Protein AF-A0A928ZCS6-F1 (afdb_monomer)

pLDDT: mean 83.84, std 13.28, range [51.97, 97.94]

Foldseek 3Di:
DVVVVVVVVVVVVVVVVVVVVVVVVVVVVVLVPLPQPPLVVDPQDPDQVSNFVSLFVVFPVVDDFFAAQVVVQVVCVSNVWAWDDDDPQKTKTWDWDDDPFKIKIKMWIFHADPVRTTHDIGIGIDMDGD

Secondary structure (DSSP, 8-state):
-HHHHHHHHHHHHHHHHHHHHHHHHHHHHHHHS----HHHHS---SSHHHHHHHHHHHHHHHS-TTSBHHHHHHHHHHTT-EE---BTTBEEEEEEEE-SSEEEEEEEEEEE-TTSBEEEEEEEEEEEE-

Radius of gyration: 22.87 Å; Cα contacts (8 Å, |Δi|>4): 164; chains: 1; bounding box: 79×23×41 Å

Solvent-accessible surface area (backbone atoms only — not comparable to full-atom values): 7227 Å² total; per-residue (Å²): 123,69,68,62,56,56,54,55,54,50,56,52,52,54,53,52,52,54,50,53,53,51,52,51,50,51,55,54,52,53,61,70,57,53,61,66,40,71,76,78,69,49,87,59,57,96,43,69,72,54,32,28,52,53,46,25,51,50,44,54,71,74,49,70,74,65,43,46,46,70,57,52,53,50,57,39,43,62,47,61,30,40,82,51,69,70,55,94,77,30,40,33,28,38,35,76,50,75,60,100,57,37,38,35,40,42,32,46,35,33,29,60,48,99,86,40,26,26,74,43,72,45,33,45,59,50,74,52,64,120

Structure (mmCIF, N/CA/C/O backbone):
data_AF-A0A928ZCS6-F1
#
_entry.id   AF-A0A928ZCS6-F1
#
loop_
_atom_site.group_PDB
_atom_site.id
_atom_site.type_symbol
_atom_site.label_atom_id
_atom_site.label_alt_id
_atom_site.label_comp_id
_atom_site.label_asym_id
_atom_site.label_entity_id
_atom_site.label_seq_id
_atom_site.pdbx_PDB_ins_code
_atom_site.Cartn_x
_atom_site.Cartn_y
_atom_site.Cartn_z
_atom_site.occupancy
_atom_site.B_iso_or_equiv
_atom_site.auth_seq_id
_atom_site.auth_comp_id
_atom_site.auth_asym_id
_atom_site.auth_atom_id
_atom_site.pdbx_PDB_model_num
ATOM 1 N N . MET A 1 1 ? -63.279 6.298 -17.915 1.00 61.19 1 MET A N 1
ATOM 2 C CA . MET A 1 1 ? -62.024 7.023 -17.574 1.00 61.19 1 MET A CA 1
ATOM 3 C C . MET A 1 1 ? -60.981 6.164 -16.844 1.00 61.19 1 MET A C 1
ATOM 5 O O . MET A 1 1 ? -59.837 6.588 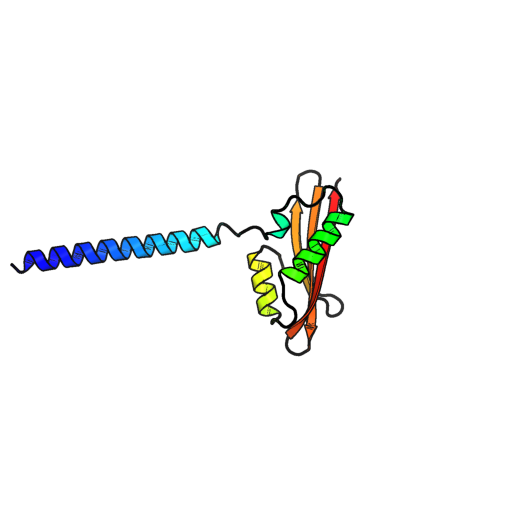-16.738 1.00 61.19 1 MET A O 1
ATOM 9 N N . GLU A 1 2 ? -61.317 4.951 -16.398 1.00 66.25 2 GLU A N 1
ATOM 10 C CA . GLU A 1 2 ? -60.446 4.098 -15.569 1.00 66.25 2 GLU A CA 1
ATOM 11 C C . GLU A 1 2 ? -59.255 3.468 -16.320 1.00 66.25 2 GLU A C 1
ATOM 13 O O . GLU A 1 2 ? -58.150 3.387 -15.786 1.00 66.25 2 GLU A O 1
ATOM 18 N N . ASN A 1 3 ? -59.426 3.132 -17.605 1.00 65.56 3 ASN A N 1
ATOM 19 C CA . ASN A 1 3 ? -58.367 2.515 -18.416 1.00 65.56 3 ASN A CA 1
ATOM 20 C C . ASN A 1 3 ? -57.163 3.435 -18.688 1.00 65.56 3 ASN A C 1
ATOM 22 O O . ASN A 1 3 ? -56.043 2.947 -18.807 1.00 65.56 3 ASN A O 1
ATOM 26 N N . LYS A 1 4 ? -57.348 4.764 -18.715 1.00 67.50 4 LYS A N 1
ATOM 27 C CA . LYS A 1 4 ? -56.229 5.704 -18.920 1.00 67.50 4 LYS A CA 1
ATOM 28 C C . LYS A 1 4 ? -55.288 5.769 -17.708 1.00 67.50 4 LYS A C 1
ATOM 30 O O . LYS A 1 4 ? -54.086 5.929 -17.893 1.00 67.50 4 LYS A O 1
ATOM 35 N N . LYS A 1 5 ? -55.802 5.585 -16.482 1.00 67.12 5 LYS A N 1
ATOM 36 C CA . LYS A 1 5 ? -54.977 5.577 -15.256 1.00 67.12 5 LYS A CA 1
ATOM 37 C C . LYS A 1 5 ? -54.085 4.333 -15.161 1.00 67.12 5 LYS A C 1
ATOM 39 O O . LYS A 1 5 ? -52.930 4.456 -14.765 1.00 67.12 5 LYS A O 1
ATOM 44 N N . LYS A 1 6 ? -54.585 3.160 -15.574 1.00 67.50 6 LYS A N 1
ATOM 45 C CA . LYS A 1 6 ? -53.802 1.909 -15.576 1.00 67.50 6 LYS A CA 1
ATOM 46 C C . LYS A 1 6 ? -52.622 1.960 -16.550 1.00 67.50 6 LYS A C 1
ATOM 48 O O . LYS A 1 6 ? -51.526 1.552 -16.189 1.00 67.50 6 LYS A O 1
ATOM 53 N N . ILE A 1 7 ? -52.827 2.522 -17.742 1.00 68.94 7 ILE A N 1
ATOM 54 C CA . ILE A 1 7 ? -51.769 2.644 -18.757 1.00 68.94 7 ILE A CA 1
ATOM 55 C C . ILE A 1 7 ? -50.660 3.596 -18.281 1.00 68.94 7 ILE A C 1
ATOM 57 O O . ILE A 1 7 ? -49.483 3.263 -18.386 1.00 68.94 7 ILE A O 1
ATOM 61 N N . LEU A 1 8 ? -51.023 4.737 -17.680 1.00 69.50 8 LEU A N 1
ATOM 62 C CA . LEU A 1 8 ? -50.041 5.694 -17.158 1.00 69.50 8 LEU A CA 1
ATOM 63 C C . LEU A 1 8 ? -49.196 5.094 -16.021 1.00 69.50 8 LEU A C 1
ATOM 65 O O . LEU A 1 8 ? -47.979 5.260 -15.989 1.00 69.50 8 LEU A O 1
ATOM 69 N N . SER A 1 9 ? -49.840 4.363 -15.106 1.00 74.44 9 SER A N 1
ATOM 70 C CA . SER A 1 9 ? -49.169 3.702 -13.981 1.00 74.44 9 SER A CA 1
ATOM 71 C C . SER A 1 9 ? -48.180 2.625 -14.441 1.00 74.44 9 SER A C 1
ATOM 73 O O . SER A 1 9 ? -47.095 2.519 -13.864 1.00 74.44 9 SER A O 1
ATOM 75 N N . LEU A 1 10 ? -48.517 1.881 -15.501 1.00 75.25 10 LEU A N 1
ATOM 76 C CA . LEU A 1 10 ? -47.673 0.825 -16.060 1.00 75.25 10 LEU A CA 1
ATOM 77 C C . LEU A 1 10 ? -46.432 1.389 -16.773 1.00 75.25 10 LEU A C 1
ATOM 79 O O . LEU A 1 10 ? -45.323 0.896 -16.577 1.00 75.25 10 LEU A O 1
ATOM 83 N N . SER A 1 11 ? -46.580 2.465 -17.553 1.00 68.62 11 SER A N 1
ATOM 84 C CA . SER A 1 11 ? -45.433 3.106 -18.217 1.00 68.62 11 SER A CA 1
ATOM 85 C C . SER A 1 11 ? -44.428 3.698 -17.225 1.00 68.62 11 SER A C 1
ATOM 87 O O . SER A 1 11 ? -43.222 3.619 -17.455 1.00 68.62 11 SER A O 1
ATOM 89 N N . ILE A 1 12 ? -44.893 4.255 -16.102 1.00 76.31 12 ILE A N 1
ATOM 90 C CA . ILE A 1 12 ? -44.008 4.805 -15.061 1.00 76.31 12 ILE A CA 1
ATOM 91 C C . ILE A 1 12 ? -43.197 3.692 -14.386 1.00 76.31 12 ILE A C 1
ATOM 93 O O . ILE A 1 12 ? -41.996 3.851 -14.171 1.00 76.31 12 ILE A O 1
ATOM 97 N N . THR A 1 13 ? -43.825 2.550 -14.089 1.00 81.38 13 THR A N 1
ATOM 98 C CA . THR A 1 13 ? -43.135 1.420 -13.446 1.00 81.38 13 THR A CA 1
ATOM 99 C C . THR A 1 13 ? -42.071 0.812 -14.355 1.00 81.38 13 THR A C 1
ATOM 101 O O . THR A 1 13 ? -40.966 0.545 -13.891 1.00 81.38 13 THR A O 1
ATOM 104 N N . ILE A 1 14 ? -42.353 0.664 -15.652 1.00 81.25 14 ILE A N 1
ATOM 105 C CA . ILE A 1 14 ? -41.384 0.134 -16.624 1.00 81.25 14 ILE A CA 1
ATOM 106 C C . ILE A 1 14 ? -40.154 1.046 -16.730 1.00 81.25 14 ILE A C 1
ATOM 108 O O . ILE A 1 14 ? -39.025 0.565 -16.633 1.00 81.25 14 ILE A O 1
ATOM 112 N N . ASN A 1 15 ? -40.358 2.361 -16.858 1.00 80.81 15 ASN A N 1
ATOM 113 C CA . ASN A 1 15 ? -39.254 3.321 -16.950 1.00 80.81 15 ASN A CA 1
ATOM 114 C C . ASN A 1 15 ? -38.385 3.335 -15.684 1.00 80.81 15 ASN A C 1
ATOM 116 O O . ASN A 1 15 ? -37.161 3.405 -15.781 1.00 80.81 15 ASN A O 1
ATOM 120 N N . LEU A 1 16 ? -38.997 3.224 -14.500 1.00 85.06 16 LEU A N 1
ATOM 121 C CA . LEU A 1 16 ? -38.260 3.192 -13.238 1.00 85.06 16 LEU A CA 1
ATOM 122 C C . LEU A 1 16 ? -37.401 1.925 -13.108 1.00 85.06 16 LEU A C 1
ATOM 124 O O . LEU A 1 16 ? -36.247 2.007 -12.691 1.00 85.06 16 LEU A O 1
ATOM 128 N N . VAL A 1 17 ? -37.931 0.763 -13.503 1.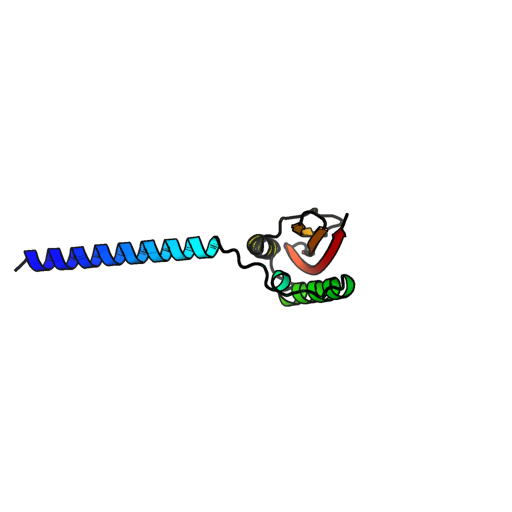00 85.00 17 VAL A N 1
ATOM 129 C CA . VAL A 1 17 ? -37.183 -0.506 -13.486 1.00 85.00 17 VAL A CA 1
ATOM 130 C C . VAL A 1 17 ? -35.993 -0.450 -14.446 1.00 85.00 17 VAL A C 1
ATOM 132 O O . VAL A 1 17 ? -34.885 -0.793 -14.040 1.00 85.00 17 VAL A O 1
ATOM 135 N N . LEU A 1 18 ? -36.188 0.051 -15.671 1.00 81.19 18 LEU A N 1
ATOM 136 C CA . LEU A 1 18 ? -35.116 0.237 -16.662 1.00 81.19 18 LEU A CA 1
ATOM 137 C C . LEU A 1 18 ? -34.011 1.188 -16.173 1.00 81.19 18 LEU A C 1
ATOM 139 O O . LEU A 1 18 ? -32.821 0.928 -16.390 1.00 81.19 18 LEU A O 1
ATOM 143 N N . LEU A 1 19 ? -34.385 2.270 -15.484 1.00 86.69 19 LEU A N 1
ATOM 144 C CA . LEU A 1 19 ? -33.432 3.213 -14.898 1.00 86.69 19 LEU A CA 1
ATOM 145 C C . LEU A 1 19 ? -32.604 2.545 -13.790 1.00 86.69 19 LEU A C 1
ATOM 147 O O . LEU A 1 19 ? -31.378 2.656 -13.779 1.00 86.69 19 LEU A O 1
ATOM 151 N N . LEU A 1 20 ? -33.258 1.798 -12.896 1.00 82.50 20 LEU A N 1
ATOM 152 C CA . LEU A 1 20 ? -32.600 1.095 -11.791 1.00 82.50 20 LEU A CA 1
ATOM 153 C C . LEU A 1 20 ? -31.653 -0.005 -12.286 1.00 82.50 20 LEU A C 1
ATOM 155 O O . LEU A 1 20 ? -30.543 -0.138 -11.765 1.00 82.50 20 LEU A O 1
ATOM 159 N N . THR A 1 21 ? -32.039 -0.770 -13.312 1.00 82.06 21 THR A N 1
ATOM 160 C CA . THR A 1 21 ? -31.159 -1.791 -13.903 1.00 82.06 21 THR A CA 1
ATOM 161 C C . THR A 1 21 ? -29.942 -1.171 -14.578 1.00 82.06 21 THR A C 1
ATOM 163 O O . THR A 1 21 ? -28.836 -1.682 -14.412 1.00 82.06 21 THR A O 1
ATOM 166 N N 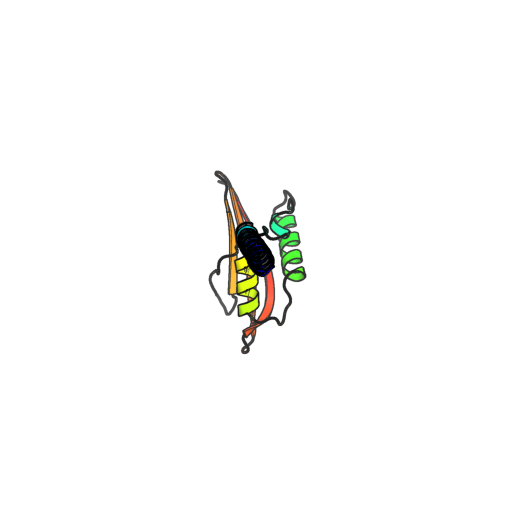. SER A 1 22 ? -30.114 -0.045 -15.277 1.00 80.12 22 SER A N 1
ATOM 167 C CA . SER A 1 22 ? -29.009 0.668 -15.936 1.00 80.12 22 SER A CA 1
ATOM 168 C C . SER A 1 22 ? -28.023 1.246 -14.919 1.00 80.12 22 SER A C 1
ATOM 170 O O . SER A 1 22 ? -26.810 1.132 -15.095 1.00 80.12 22 SER A O 1
ATOM 172 N N . LEU A 1 23 ? -28.532 1.795 -13.811 1.00 77.50 23 LEU A N 1
ATOM 173 C CA . LEU A 1 23 ? -27.712 2.313 -12.716 1.00 77.50 23 LEU A CA 1
ATOM 174 C C . LEU A 1 23 ? -26.897 1.198 -12.042 1.00 77.50 23 LEU A C 1
ATOM 176 O O . LEU A 1 23 ? -25.712 1.375 -11.768 1.00 77.50 23 LEU A O 1
ATOM 180 N N . LYS A 1 24 ? -27.508 0.025 -11.824 1.00 80.62 24 LYS A N 1
ATOM 181 C CA . LYS A 1 24 ? -26.822 -1.154 -11.277 1.00 80.62 24 LYS A CA 1
ATOM 182 C C . LYS A 1 24 ? -25.731 -1.660 -12.222 1.00 80.62 24 LYS A C 1
ATOM 184 O O . LYS A 1 24 ? -24.641 -1.980 -11.762 1.00 80.62 24 LYS A O 1
ATOM 189 N N . LEU A 1 25 ? -25.996 -1.677 -13.531 1.00 72.12 25 LEU A N 1
ATOM 190 C CA . LEU A 1 25 ? -25.003 -2.055 -14.540 1.00 72.12 25 LEU A CA 1
ATOM 191 C C . LEU A 1 25 ? -23.815 -1.087 -14.544 1.00 72.12 25 LEU A C 1
ATOM 193 O O . LEU A 1 25 ? -22.673 -1.529 -14.550 1.00 72.12 25 LEU A O 1
ATOM 197 N N . LEU A 1 26 ? -24.070 0.223 -14.477 1.00 71.19 26 LEU A N 1
ATOM 198 C CA . LEU A 1 26 ? -23.024 1.245 -14.368 1.00 71.19 26 LEU A CA 1
ATOM 199 C C . LEU A 1 26 ? -22.192 1.079 -13.092 1.00 71.19 26 LEU A C 1
ATOM 201 O O . LEU A 1 26 ? -20.971 1.202 -13.146 1.00 71.19 26 LEU A O 1
ATOM 205 N N . PHE A 1 27 ? -22.825 0.753 -11.964 1.00 65.94 27 PHE A N 1
ATOM 206 C CA . PHE A 1 27 ? -22.127 0.506 -10.701 1.00 65.94 27 PHE A CA 1
ATOM 207 C C . PHE A 1 27 ? -21.219 -0.734 -10.773 1.00 65.94 27 PHE A C 1
ATOM 209 O O . PHE A 1 27 ? -20.085 -0.700 -10.297 1.00 65.94 27 PHE A O 1
ATOM 216 N N . GLU A 1 28 ? -21.677 -1.811 -11.417 1.00 69.62 28 GLU A N 1
ATOM 217 C CA . GLU A 1 28 ? -20.870 -3.019 -11.638 1.00 69.62 28 GLU A CA 1
ATOM 218 C C . GLU A 1 28 ? -19.765 -2.805 -12.688 1.00 69.62 28 GLU A C 1
ATOM 220 O O . GLU A 1 28 ? -18.641 -3.263 -12.501 1.00 69.62 28 GLU A O 1
ATOM 225 N N . ILE A 1 29 ? -20.015 -2.032 -13.749 1.00 61.72 29 ILE A N 1
ATOM 226 C CA . ILE A 1 29 ? -18.986 -1.661 -14.735 1.00 61.72 29 ILE A CA 1
ATOM 227 C C . ILE A 1 29 ? -17.899 -0.797 -14.087 1.00 61.72 29 ILE A C 1
ATOM 229 O O . IL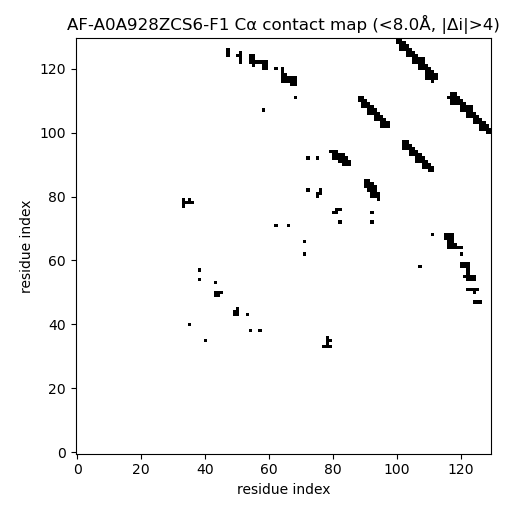E A 1 29 ? -16.714 -1.005 -14.343 1.00 61.72 29 ILE A O 1
ATOM 233 N N . ASN A 1 30 ? -18.263 0.119 -13.190 1.00 56.09 30 ASN A N 1
ATOM 234 C CA . ASN A 1 30 ? -17.286 0.942 -12.480 1.00 56.09 30 ASN A CA 1
ATOM 235 C C . ASN A 1 30 ? -16.419 0.113 -11.506 1.00 56.09 30 ASN A C 1
ATOM 237 O O . ASN A 1 30 ? -15.253 0.435 -11.302 1.00 56.09 30 ASN A O 1
ATOM 241 N N . LYS A 1 31 ? -16.928 -1.012 -10.975 1.00 57.38 31 LYS A N 1
ATOM 242 C CA . LYS A 1 31 ? -16.093 -1.996 -10.250 1.00 57.38 31 LYS A CA 1
ATOM 243 C C . LYS A 1 31 ? -15.106 -2.730 -11.164 1.00 57.38 31 LYS A C 1
ATOM 245 O O . LYS A 1 31 ? -14.035 -3.123 -10.702 1.00 57.38 31 LYS A O 1
ATOM 250 N N . ILE A 1 32 ? -15.459 -2.951 -12.434 1.00 53.59 32 ILE A N 1
ATOM 251 C CA . ILE A 1 32 ? -14.596 -3.641 -13.409 1.00 53.59 32 ILE A CA 1
ATOM 252 C C . ILE A 1 32 ? -13.411 -2.751 -13.802 1.00 53.59 32 ILE A C 1
ATOM 254 O O . ILE A 1 32 ? -12.282 -3.240 -13.899 1.00 53.59 32 ILE A O 1
ATOM 258 N N . PHE A 1 33 ? -13.623 -1.440 -13.939 1.00 51.97 33 PHE A N 1
ATOM 259 C CA . PHE A 1 33 ? -12.539 -0.469 -14.077 1.00 51.97 33 PHE A CA 1
ATOM 260 C C . PHE A 1 33 ? -11.909 -0.181 -12.714 1.00 51.97 33 PHE A C 1
ATOM 262 O O . PHE A 1 33 ? -12.017 0.919 -12.179 1.00 51.97 33 PHE A O 1
ATOM 269 N N . LYS A 1 34 ? -11.221 -1.186 -12.154 1.00 53.84 34 LYS A N 1
ATOM 270 C CA . LYS A 1 34 ? -10.353 -1.022 -10.985 1.00 53.84 34 LYS A CA 1
ATOM 271 C C . LYS A 1 34 ? -9.444 0.168 -11.247 1.00 53.84 34 LYS A C 1
ATOM 273 O O . LYS A 1 34 ? -8.541 0.091 -12.084 1.00 53.84 34 LYS A O 1
ATOM 278 N N . LYS A 1 35 ? -9.725 1.285 -10.577 1.00 54.62 35 LYS A N 1
ATOM 279 C CA . LYS A 1 35 ? -8.910 2.491 -10.630 1.00 54.62 35 LYS A CA 1
ATOM 280 C C . LYS A 1 35 ? -7.500 2.044 -10.278 1.00 54.62 35 LYS A C 1
ATOM 282 O O . LYS A 1 35 ? -7.249 1.682 -9.131 1.00 54.62 35 LYS A O 1
ATOM 287 N N . LYS A 1 36 ? -6.601 1.992 -11.272 1.00 55.28 36 LYS A N 1
ATOM 288 C CA . LYS A 1 36 ? -5.192 1.699 -10.999 1.00 55.28 36 LYS A CA 1
ATOM 289 C C . LYS A 1 36 ? -4.780 2.649 -9.873 1.00 55.28 36 LYS A C 1
ATOM 291 O O . LYS A 1 36 ? -5.132 3.829 -9.979 1.00 55.28 36 LYS A O 1
ATOM 296 N N . PRO A 1 37 ? -4.133 2.182 -8.801 1.00 58.56 37 PRO A N 1
ATOM 297 C CA . PRO A 1 37 ? -3.715 3.068 -7.725 1.00 58.56 37 PRO A CA 1
ATOM 298 C C . PRO A 1 37 ? -3.031 4.301 -8.306 1.00 58.56 37 PRO A C 1
ATOM 300 O O . PRO A 1 37 ? -2.229 4.166 -9.231 1.00 58.56 37 PRO A O 1
ATOM 303 N N . LYS A 1 38 ? -3.392 5.495 -7.814 1.00 61.97 38 LYS A N 1
ATOM 304 C CA . LYS A 1 3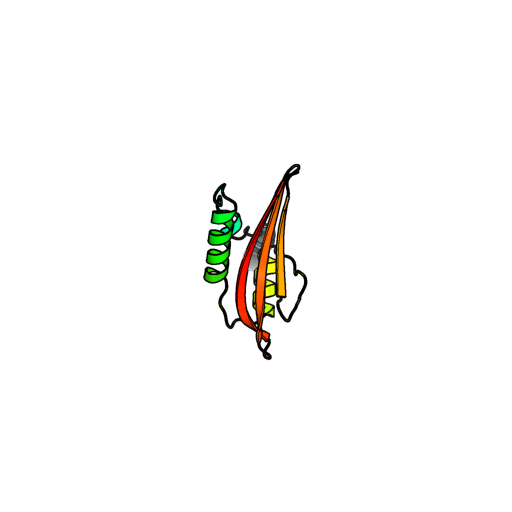8 ? -2.895 6.784 -8.339 1.00 61.97 38 LYS A CA 1
ATOM 305 C C . LYS A 1 38 ? -1.381 6.777 -8.516 1.00 61.97 38 LYS A C 1
ATOM 307 O O . LYS A 1 38 ? -0.868 7.294 -9.499 1.00 61.97 38 LYS A O 1
ATOM 312 N N . PHE A 1 39 ? -0.692 6.125 -7.591 1.00 67.50 39 PHE A N 1
ATOM 313 C CA . PHE A 1 39 ? 0.748 6.023 -7.599 1.00 67.50 39 PHE A CA 1
ATOM 314 C C . PHE A 1 39 ? 1.263 5.175 -8.791 1.00 67.50 39 PHE A C 1
ATOM 316 O O . PHE A 1 39 ? 2.195 5.610 -9.435 1.00 67.50 39 PHE A O 1
ATOM 323 N N . ILE A 1 40 ? 0.572 4.125 -9.267 1.00 62.12 40 ILE A N 1
ATOM 324 C CA . ILE A 1 40 ? 0.940 3.359 -10.494 1.00 62.12 40 ILE A CA 1
ATOM 325 C C . ILE A 1 40 ? 0.554 4.079 -11.806 1.00 62.12 40 ILE A C 1
ATOM 327 O O . ILE A 1 40 ? 1.014 3.706 -12.885 1.00 62.12 40 ILE A O 1
ATOM 331 N N . GLN A 1 41 ? -0.316 5.091 -11.746 1.00 61.34 41 GLN A N 1
ATOM 332 C CA . GLN A 1 41 ? -0.718 5.860 -12.932 1.00 61.34 41 GLN A CA 1
ATOM 333 C C . GLN A 1 41 ? 0.277 6.962 -13.292 1.00 61.34 41 GLN A C 1
ATOM 335 O O . GLN A 1 41 ? 0.344 7.356 -14.457 1.00 61.34 41 GLN A O 1
ATOM 340 N N . ASN A 1 42 ? 1.047 7.442 -12.316 1.00 53.38 42 ASN A N 1
ATOM 341 C CA . ASN A 1 42 ? 2.078 8.430 -12.567 1.00 53.38 42 ASN A CA 1
ATOM 342 C C . ASN A 1 42 ? 3.293 7.742 -13.187 1.00 53.38 42 ASN A C 1
ATOM 344 O O . ASN A 1 42 ? 3.734 6.681 -12.746 1.00 53.38 42 ASN A O 1
ATOM 348 N N . THR A 1 43 ? 3.831 8.360 -14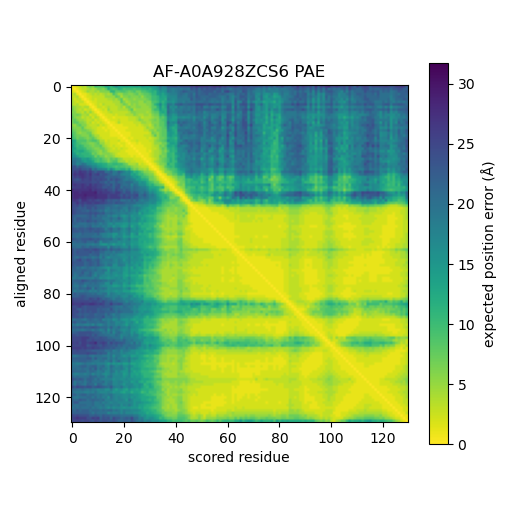.232 1.00 55.25 43 THR A N 1
ATOM 349 C CA . THR A 1 43 ? 5.173 8.102 -14.746 1.00 55.25 43 THR A CA 1
ATOM 350 C C . THR A 1 43 ? 6.172 8.351 -13.622 1.00 55.25 43 THR A C 1
ATOM 352 O O . THR A 1 43 ? 6.666 9.467 -13.472 1.00 55.25 43 THR A O 1
ATOM 355 N N . TYR A 1 44 ? 6.414 7.336 -12.792 1.00 63.72 44 TYR A N 1
ATOM 356 C CA . TYR A 1 44 ? 7.522 7.349 -11.850 1.00 63.72 44 TYR A CA 1
ATOM 357 C C . TYR A 1 44 ? 8.811 7.646 -12.598 1.00 63.72 44 TYR A C 1
ATOM 359 O O . TYR A 1 44 ? 8.942 7.301 -13.781 1.00 63.72 44 TYR A O 1
ATOM 367 N N . SER A 1 45 ? 9.751 8.278 -11.901 1.00 61.72 45 SER A N 1
ATOM 368 C CA . SER A 1 45 ? 11.053 8.575 -12.479 1.00 61.72 45 SER A CA 1
ATOM 369 C C . SER A 1 45 ? 11.648 7.351 -13.186 1.00 61.72 45 SER A C 1
ATOM 371 O O . SER A 1 45 ? 11.583 6.222 -12.695 1.00 61.72 45 SER A O 1
ATOM 373 N N . HIS A 1 46 ? 12.305 7.570 -14.328 1.00 71.50 46 HIS A N 1
ATOM 374 C CA . HIS A 1 46 ? 13.089 6.530 -15.002 1.00 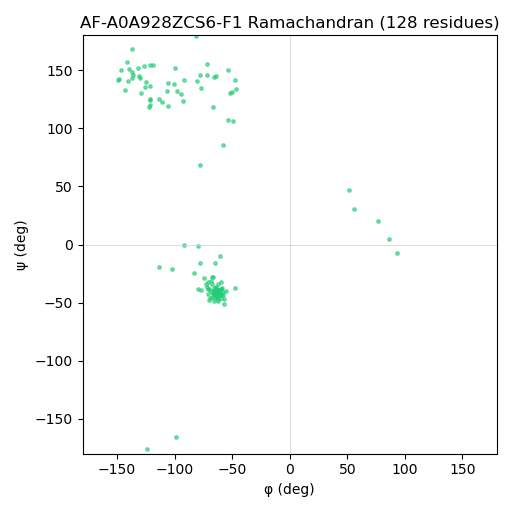71.50 46 HIS A CA 1
ATOM 375 C C . HIS A 1 46 ? 14.239 5.993 -14.121 1.00 71.50 46 HIS A C 1
ATOM 377 O O . HIS A 1 46 ? 14.857 4.981 -14.454 1.00 71.50 46 HIS A O 1
ATOM 383 N N . ASN A 1 47 ? 14.514 6.641 -12.983 1.00 86.06 47 ASN A N 1
ATOM 384 C CA . ASN A 1 47 ? 15.454 6.209 -11.964 1.00 86.06 47 ASN A CA 1
ATOM 385 C C . ASN A 1 47 ? 14.765 5.371 -10.865 1.00 86.06 47 ASN A C 1
ATOM 387 O O . ASN A 1 47 ? 13.860 5.824 -10.159 1.00 86.06 47 ASN A O 1
ATOM 391 N N . ILE A 1 48 ? 15.265 4.148 -10.655 1.00 87.56 48 ILE A N 1
ATOM 392 C CA . ILE A 1 48 ? 14.763 3.210 -9.636 1.00 87.56 48 ILE A CA 1
ATOM 393 C C . ILE A 1 48 ? 14.851 3.796 -8.219 1.00 87.56 48 ILE A C 1
ATOM 395 O O . ILE A 1 48 ? 13.972 3.542 -7.393 1.00 87.56 48 ILE A O 1
ATOM 399 N N . SER A 1 49 ? 15.910 4.545 -7.905 1.00 89.44 49 SER A N 1
ATOM 400 C CA . SER A 1 49 ? 16.107 5.134 -6.576 1.00 89.44 49 SER A CA 1
ATOM 401 C C . SER A 1 49 ? 15.081 6.223 -6.281 1.00 89.44 49 SER A C 1
ATOM 403 O O . SER A 1 49 ? 14.540 6.260 -5.179 1.00 89.44 49 SER A O 1
ATOM 405 N N . GLU A 1 50 ? 14.762 7.055 -7.271 1.00 89.62 50 GLU A N 1
ATOM 406 C CA . GLU A 1 50 ? 13.721 8.082 -7.154 1.00 89.62 50 GLU A CA 1
ATOM 407 C C . GLU A 1 50 ? 12.339 7.433 -7.038 1.00 89.62 50 GLU A C 1
ATOM 409 O O . GLU A 1 50 ? 11.612 7.726 -6.092 1.00 89.62 50 GLU A O 1
ATOM 414 N N . THR A 1 51 ? 12.042 6.431 -7.876 1.00 88.69 51 THR A N 1
ATOM 415 C CA . THR A 1 51 ? 10.784 5.663 -7.798 1.00 88.69 51 THR A CA 1
ATOM 416 C C . THR A 1 51 ? 10.565 5.047 -6.411 1.00 88.69 51 THR A C 1
ATOM 418 O O . THR A 1 51 ? 9.451 5.047 -5.888 1.00 88.69 51 THR A O 1
ATOM 421 N N . LYS A 1 52 ? 11.625 4.525 -5.771 1.00 91.31 52 LYS A N 1
ATOM 422 C CA . LYS A 1 52 ? 11.548 3.993 -4.398 1.00 91.31 52 LYS A CA 1
ATOM 423 C C . LYS A 1 52 ? 11.105 5.054 -3.396 1.00 91.31 52 LYS A C 1
ATOM 425 O O . LYS A 1 52 ? 10.294 4.746 -2.526 1.00 91.31 52 LYS A O 1
ATOM 430 N N . ILE A 1 53 ? 11.654 6.263 -3.495 1.00 92.19 53 ILE A N 1
ATOM 431 C CA . ILE A 1 53 ? 11.338 7.374 -2.590 1.00 92.19 53 ILE A CA 1
ATOM 432 C C . ILE A 1 53 ? 9.912 7.866 -2.848 1.00 92.19 53 ILE A C 1
ATOM 434 O O . ILE A 1 53 ? 9.132 7.983 -1.904 1.00 92.19 53 ILE A O 1
ATOM 438 N N . GLU A 1 54 ? 9.553 8.078 -4.114 1.00 90.88 54 GLU A N 1
ATOM 439 C CA . GLU A 1 54 ? 8.216 8.504 -4.536 1.00 90.88 54 GLU A CA 1
ATOM 440 C C . GLU A 1 54 ? 7.148 7.523 -4.046 1.00 90.88 54 GLU A C 1
ATOM 442 O O . GLU A 1 54 ? 6.215 7.919 -3.350 1.00 90.88 54 GLU A O 1
ATOM 447 N N . PHE A 1 55 ? 7.322 6.223 -4.309 1.00 91.69 55 PHE A N 1
ATOM 448 C CA . PHE A 1 55 ? 6.367 5.207 -3.871 1.00 91.69 55 PHE A CA 1
ATOM 449 C C . PHE A 1 55 ? 6.254 5.130 -2.348 1.00 91.69 55 PHE A C 1
ATOM 451 O O . PHE A 1 55 ? 5.151 5.057 -1.806 1.00 91.69 55 PHE A O 1
ATOM 458 N N . LYS A 1 56 ? 7.385 5.186 -1.641 1.00 94.00 56 LYS A N 1
ATOM 459 C CA . LYS A 1 56 ? 7.407 5.204 -0.177 1.00 94.00 56 LYS A CA 1
ATOM 460 C C . LYS A 1 56 ? 6.610 6.373 0.401 1.00 94.00 56 LYS A C 1
ATOM 462 O O . LYS A 1 56 ? 5.879 6.174 1.371 1.00 94.00 56 LYS A O 1
ATOM 467 N N . ASN A 1 57 ? 6.746 7.565 -0.173 1.00 92.31 57 ASN A N 1
ATOM 468 C CA . ASN A 1 57 ? 6.014 8.744 0.280 1.00 92.31 57 ASN A CA 1
ATOM 469 C C . ASN A 1 57 ? 4.520 8.614 -0.029 1.00 92.31 57 ASN A C 1
ATOM 471 O O . ASN A 1 57 ? 3.708 8.774 0.879 1.00 92.31 57 ASN A O 1
ATOM 475 N N . SER A 1 58 ? 4.156 8.187 -1.242 1.00 91.25 58 SER A N 1
ATOM 476 C CA . SER A 1 58 ? 2.750 7.983 -1.613 1.00 91.25 58 SER A CA 1
ATOM 477 C C . SER A 1 58 ? 2.038 6.962 -0.724 1.00 91.25 58 SER A C 1
ATOM 479 O O . SER A 1 58 ? 0.888 7.172 -0.360 1.00 91.25 58 SER A O 1
ATOM 481 N N . VAL A 1 59 ? 2.705 5.873 -0.326 1.00 93.38 59 VAL A N 1
ATOM 482 C CA . VAL A 1 59 ? 2.119 4.882 0.597 1.00 93.38 59 VAL A CA 1
ATOM 483 C C . VAL A 1 59 ? 1.786 5.506 1.955 1.00 93.38 59 VAL A C 1
ATOM 485 O O . VAL A 1 59 ? 0.749 5.196 2.530 1.00 93.38 59 VAL A O 1
ATOM 488 N N . LYS A 1 60 ? 2.636 6.399 2.468 1.00 92.62 60 LYS A N 1
ATOM 489 C CA . LYS A 1 60 ? 2.396 7.073 3.754 1.00 92.62 60 LYS A CA 1
ATOM 490 C C . LYS A 1 60 ? 1.328 8.159 3.676 1.00 92.62 60 LYS A C 1
ATOM 492 O O . LYS A 1 60 ? 0.699 8.448 4.686 1.00 92.62 60 LYS A O 1
ATOM 497 N N . GLU A 1 61 ? 1.169 8.779 2.513 1.00 91.44 61 GLU A N 1
ATOM 498 C CA . GLU A 1 61 ? 0.138 9.790 2.268 1.00 91.44 61 GLU A CA 1
ATOM 499 C C . GLU A 1 61 ? -1.243 9.158 2.066 1.00 91.44 61 GLU A C 1
ATOM 501 O O . GLU A 1 61 ? -2.236 9.696 2.547 1.00 91.44 61 GLU A O 1
ATOM 506 N N . GLU A 1 62 ? -1.312 8.018 1.373 1.00 90.75 62 GLU A N 1
ATOM 507 C CA . GLU A 1 62 ? -2.579 7.360 1.033 1.00 90.75 62 GLU A CA 1
ATOM 508 C C . GLU A 1 62 ? -3.150 6.553 2.210 1.00 90.75 62 GLU A C 1
ATOM 510 O O . GLU A 1 62 ? -4.361 6.547 2.421 1.00 90.75 62 GLU A O 1
ATOM 515 N N . PHE A 1 63 ? -2.298 5.881 2.993 1.00 92.62 63 PHE A N 1
ATOM 516 C CA . PHE A 1 63 ? -2.742 4.972 4.050 1.00 92.62 63 PHE A CA 1
ATOM 517 C C . PHE A 1 63 ? -2.437 5.521 5.443 1.00 92.62 63 PHE A C 1
ATOM 519 O O . PHE A 1 63 ? -1.287 5.768 5.810 1.00 92.62 63 PHE A O 1
ATOM 526 N N . SER A 1 64 ? -3.485 5.653 6.253 1.00 90.69 64 SER A N 1
ATOM 527 C CA . SER A 1 64 ? -3.374 6.154 7.623 1.00 90.69 64 SER A CA 1
ATOM 528 C C . SER A 1 64 ? -2.914 5.069 8.598 1.00 90.69 64 SER A C 1
ATOM 530 O O . SER A 1 64 ? -3.367 3.927 8.547 1.00 90.69 64 SER A O 1
ATOM 532 N N . ILE A 1 65 ? -2.050 5.443 9.541 1.00 96.31 65 ILE A N 1
ATOM 533 C CA . ILE A 1 65 ? -1.744 4.628 10.726 1.00 96.31 65 ILE A CA 1
ATOM 534 C C . ILE A 1 65 ? -2.963 4.656 11.667 1.00 96.31 65 ILE A C 1
ATOM 536 O O . ILE A 1 65 ? -3.663 5.663 11.746 1.00 96.31 65 ILE A O 1
ATOM 540 N N . GLY A 1 66 ? -3.220 3.556 12.374 1.00 96.94 66 GLY A N 1
ATOM 541 C CA . GLY A 1 66 ? -4.321 3.402 13.329 1.00 96.94 66 GLY A CA 1
ATOM 542 C C . GLY A 1 66 ? -5.601 2.799 12.746 1.00 96.94 66 GLY A C 1
ATOM 543 O O . GLY A 1 66 ? -6.513 2.489 13.506 1.00 96.94 66 GLY A O 1
ATOM 544 N N . ILE A 1 67 ? -5.681 2.593 11.427 1.00 97.38 67 ILE A N 1
ATOM 545 C CA . ILE A 1 67 ? -6.794 1.847 10.820 1.00 97.38 67 ILE A CA 1
ATOM 546 C C . ILE A 1 67 ? -6.683 0.355 11.141 1.00 97.38 67 ILE A C 1
ATOM 548 O O . ILE A 1 67 ? -5.584 -0.163 11.350 1.00 97.38 67 ILE A O 1
ATOM 552 N N . SER A 1 68 ? -7.812 -0.355 11.119 1.00 97.56 68 SER A N 1
ATOM 553 C CA . SER A 1 68 ? -7.797 -1.814 11.258 1.00 97.56 68 SER A CA 1
ATOM 554 C C . SER A 1 68 ? -7.068 -2.477 10.085 1.00 97.56 68 SER A C 1
ATOM 556 O O . SER A 1 68 ? -7.189 -2.047 8.934 1.00 97.56 68 SER A O 1
ATOM 558 N N . GLU A 1 69 ? -6.362 -3.572 10.349 1.00 96.31 69 GLU A N 1
ATOM 559 C CA . GLU A 1 69 ? -5.679 -4.347 9.312 1.00 96.31 69 GLU A CA 1
ATOM 560 C C . GLU A 1 69 ? -6.645 -4.836 8.226 1.00 96.31 69 GLU A C 1
ATOM 562 O O . GLU A 1 69 ? -6.343 -4.751 7.038 1.00 96.31 69 GLU A O 1
ATOM 567 N N . ASN A 1 70 ? -7.838 -5.288 8.614 1.00 96.31 70 ASN A N 1
ATOM 568 C CA . ASN A 1 70 ? -8.856 -5.746 7.668 1.00 96.31 70 ASN A CA 1
ATOM 569 C C . ASN A 1 70 ? -9.273 -4.643 6.687 1.00 96.31 70 ASN A C 1
ATOM 571 O O . ASN A 1 70 ? -9.497 -4.918 5.506 1.00 96.31 70 ASN A O 1
ATOM 575 N N . GLN A 1 71 ? -9.364 -3.397 7.162 1.00 95.94 71 GLN A N 1
ATOM 576 C CA . GLN A 1 71 ? -9.629 -2.251 6.301 1.00 95.94 71 GLN A CA 1
ATOM 577 C C . GLN A 1 71 ? -8.463 -2.014 5.334 1.00 95.94 71 GLN A C 1
ATOM 579 O O . GLN A 1 71 ? -8.704 -1.925 4.131 1.00 95.94 71 GLN A O 1
ATOM 584 N N . LEU A 1 72 ? -7.218 -1.996 5.825 1.00 95.88 72 LEU A N 1
ATOM 585 C CA . LEU A 1 72 ? -6.034 -1.835 4.973 1.00 95.88 72 LEU A CA 1
ATOM 586 C C . LEU A 1 72 ? -5.965 -2.920 3.886 1.00 95.88 72 LEU A C 1
ATOM 588 O O . LEU A 1 72 ? -5.755 -2.616 2.714 1.00 95.88 72 LEU A O 1
ATOM 592 N N . ILE A 1 73 ? -6.170 -4.189 4.250 1.00 95.50 73 ILE A N 1
ATOM 593 C CA . ILE A 1 73 ? -6.158 -5.317 3.307 1.00 95.50 73 ILE A CA 1
ATOM 594 C C . ILE A 1 73 ? -7.225 -5.131 2.227 1.00 95.50 73 ILE A C 1
ATOM 596 O O . ILE A 1 73 ? -6.956 -5.376 1.049 1.00 95.50 73 ILE A O 1
ATOM 600 N N . LYS A 1 74 ? -8.428 -4.688 2.609 1.00 93.88 74 LYS A N 1
ATOM 601 C CA . LYS A 1 74 ? -9.514 -4.419 1.664 1.00 93.88 74 LYS A CA 1
ATOM 602 C C . LYS A 1 74 ? -9.141 -3.301 0.688 1.00 93.88 74 LYS A C 1
ATOM 604 O O . LYS A 1 74 ? -9.279 -3.498 -0.517 1.00 93.88 74 LYS A O 1
ATOM 609 N N . GLU A 1 75 ? -8.633 -2.178 1.186 1.00 92.69 75 GLU A N 1
ATOM 610 C CA . GLU A 1 75 ? -8.194 -1.047 0.356 1.00 92.69 75 GLU A CA 1
ATOM 611 C C . GLU A 1 75 ? -7.078 -1.472 -0.615 1.00 92.69 75 GLU A C 1
ATOM 613 O O . GLU A 1 75 ? -7.153 -1.224 -1.818 1.00 92.69 75 GLU A O 1
ATOM 618 N N . LEU A 1 76 ? -6.077 -2.214 -0.134 1.00 93.25 76 LEU A N 1
ATOM 619 C CA . LEU A 1 76 ? -4.999 -2.758 -0.966 1.00 93.25 76 LEU A CA 1
ATOM 620 C C . LEU A 1 76 ? -5.525 -3.710 -2.053 1.00 93.25 76 LEU A C 1
ATOM 622 O O . LEU A 1 76 ? -5.095 -3.632 -3.208 1.00 93.25 76 LEU A O 1
ATOM 626 N N . ALA A 1 77 ? -6.478 -4.581 -1.719 1.00 92.62 77 ALA A N 1
ATOM 627 C CA . ALA A 1 77 ? -7.095 -5.500 -2.673 1.00 92.62 77 ALA A CA 1
ATOM 628 C C . ALA A 1 77 ? -7.914 -4.770 -3.753 1.00 92.62 77 ALA A C 1
ATOM 630 O O . ALA A 1 77 ? -7.882 -5.164 -4.926 1.00 92.62 77 ALA A O 1
ATOM 631 N N . GLU A 1 78 ? -8.610 -3.688 -3.392 1.00 89.44 78 GLU A N 1
ATOM 632 C CA . GLU A 1 78 ? -9.319 -2.812 -4.337 1.00 89.44 78 GLU A CA 1
ATOM 633 C C . GLU A 1 78 ? -8.347 -2.150 -5.328 1.00 89.44 78 GLU A C 1
ATOM 635 O O . GLU A 1 78 ? -8.656 -2.027 -6.516 1.00 89.44 78 GLU A O 1
ATOM 640 N N . LEU A 1 79 ? -7.128 -1.844 -4.877 1.00 87.31 79 LEU A N 1
ATOM 641 C CA . LEU A 1 79 ? -6.020 -1.345 -5.700 1.00 87.31 79 LEU A CA 1
ATOM 642 C C . LEU A 1 79 ? -5.280 -2.447 -6.484 1.00 87.31 79 LEU A C 1
ATOM 644 O O . LEU A 1 79 ? -4.359 -2.162 -7.251 1.00 87.31 79 LEU A O 1
ATOM 648 N N . GLY A 1 80 ? -5.687 -3.708 -6.330 1.00 90.06 80 GLY A N 1
ATOM 649 C CA . GLY A 1 80 ? -5.138 -4.855 -7.051 1.00 90.06 80 GLY A CA 1
ATOM 650 C C . GLY A 1 80 ? -3.895 -5.481 -6.421 1.00 90.06 80 GLY A C 1
ATOM 651 O O . GLY A 1 80 ? -3.331 -6.404 -7.016 1.00 90.06 80 GLY A O 1
ATOM 652 N N . PHE A 1 81 ? -3.470 -5.022 -5.242 1.00 93.31 81 PHE A N 1
ATOM 653 C CA . PHE A 1 81 ? -2.431 -5.705 -4.478 1.00 93.31 81 PHE A CA 1
ATOM 654 C C . PHE A 1 81 ? -2.943 -7.068 -4.013 1.00 93.31 81 PHE A C 1
ATOM 656 O O . PHE A 1 81 ? -4.114 -7.245 -3.675 1.00 93.31 81 PHE A O 1
ATOM 663 N N . LYS A 1 82 ? -2.046 -8.048 -3.990 1.00 94.44 82 LYS A N 1
ATOM 664 C CA . LYS A 1 82 ? -2.309 -9.385 -3.462 1.00 94.44 82 LYS A CA 1
ATOM 665 C C . LYS A 1 82 ? -1.607 -9.537 -2.116 1.00 94.44 82 LYS A C 1
ATOM 667 O O . LYS A 1 82 ? -0.459 -9.102 -2.022 1.00 94.44 82 LYS A O 1
ATOM 672 N N . PRO A 1 83 ? -2.232 -10.158 -1.103 1.00 91.12 83 PRO A N 1
ATOM 673 C CA . PRO 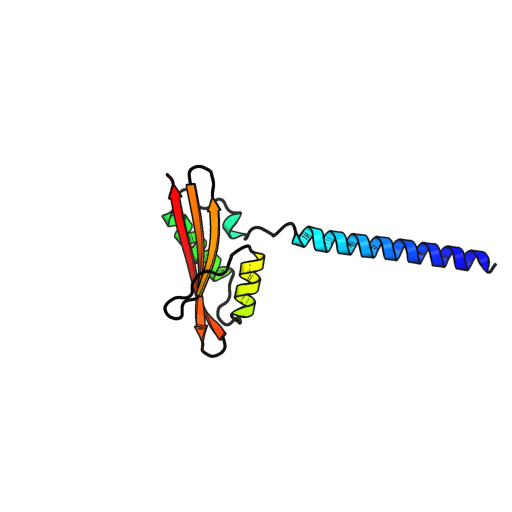A 1 83 ? -1.556 -10.469 0.151 1.00 91.12 83 PRO A CA 1
ATOM 674 C C . PRO A 1 83 ? -0.248 -11.221 -0.113 1.00 91.12 83 PRO A C 1
ATOM 676 O O . PRO A 1 83 ? -0.204 -12.160 -0.911 1.00 91.12 83 PRO A O 1
ATOM 679 N N . GLY A 1 84 ? 0.820 -10.747 0.510 1.00 86.31 84 GLY A N 1
ATOM 680 C CA . GLY A 1 84 ? 2.142 -11.346 0.480 1.00 86.31 84 GLY A CA 1
ATOM 681 C C . GLY A 1 84 ? 2.402 -12.175 1.732 1.00 86.31 84 GLY A C 1
ATOM 682 O O . GLY A 1 84 ? 1.500 -12.514 2.496 1.00 86.31 84 GLY A O 1
ATOM 683 N N . TRP A 1 85 ? 3.670 -12.508 1.938 1.00 80.62 85 TRP A N 1
ATOM 684 C CA . TRP A 1 85 ? 4.110 -13.268 3.102 1.00 80.62 85 TRP A CA 1
ATOM 685 C C . TRP A 1 85 ? 4.189 -12.357 4.333 1.00 80.62 85 TRP A C 1
ATOM 687 O O . TRP A 1 85 ? 4.548 -11.181 4.215 1.00 80.62 85 TRP A O 1
ATOM 697 N N . SER A 1 86 ? 3.881 -12.916 5.505 1.00 85.62 86 SER A N 1
ATOM 698 C CA . SER A 1 86 ? 4.158 -12.288 6.799 1.00 85.62 86 SER A CA 1
ATOM 699 C C . SER A 1 86 ? 5.455 -12.857 7.373 1.00 85.62 86 SER A C 1
ATOM 701 O O . SER A 1 86 ? 5.658 -14.072 7.372 1.00 85.62 86 SER A O 1
ATOM 703 N N . TYR A 1 87 ? 6.354 -11.990 7.834 1.00 85.00 87 TYR A N 1
ATOM 704 C CA . TYR A 1 87 ? 7.624 -12.375 8.449 1.00 85.00 87 TYR A CA 1
ATOM 705 C C . TYR A 1 87 ? 7.953 -11.427 9.600 1.00 85.00 87 TYR A C 1
ATOM 707 O O . TYR A 1 87 ? 7.865 -10.218 9.435 1.00 85.00 87 TYR A O 1
ATOM 715 N N . ASN A 1 88 ? 8.345 -11.941 10.769 1.00 87.25 88 ASN A N 1
ATOM 716 C CA . ASN A 1 88 ? 8.700 -11.124 11.941 1.00 87.25 88 ASN A CA 1
ATOM 717 C C . ASN A 1 88 ? 7.639 -10.066 12.324 1.00 87.25 88 ASN A C 1
ATOM 719 O O . ASN A 1 88 ? 7.964 -8.894 12.553 1.00 87.25 88 ASN A O 1
ATOM 723 N N . ASN A 1 89 ? 6.369 -10.486 12.378 1.00 86.31 89 ASN A N 1
ATOM 724 C CA . ASN A 1 89 ? 5.211 -9.6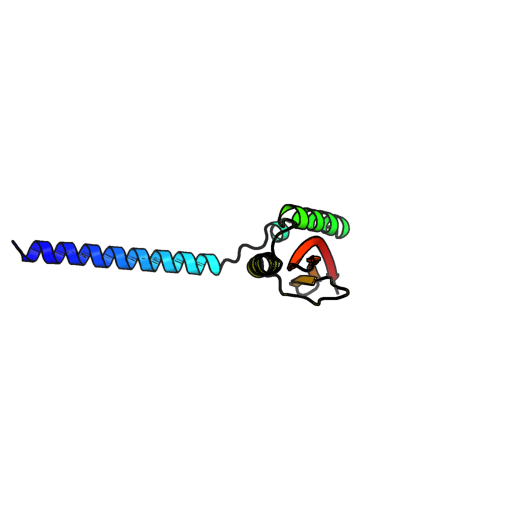18 12.635 1.00 86.31 89 ASN A CA 1
ATOM 725 C C . ASN A 1 89 ? 5.110 -8.435 11.649 1.00 86.31 89 ASN A C 1
ATOM 727 O O . ASN A 1 89 ? 4.714 -7.324 12.001 1.00 86.31 89 ASN A O 1
ATOM 731 N N . GLN A 1 90 ? 5.579 -8.649 10.421 1.00 94.25 90 GLN A N 1
ATOM 732 C CA . GLN A 1 90 ? 5.542 -7.681 9.342 1.00 94.25 90 GLN A CA 1
ATOM 733 C C . GLN A 1 90 ? 4.788 -8.300 8.176 1.00 94.25 90 GLN A C 1
ATOM 735 O O . GLN A 1 90 ? 5.188 -9.323 7.626 1.00 94.25 90 GLN A O 1
ATOM 740 N N . HIS A 1 91 ? 3.689 -7.659 7.823 1.00 96.44 91 HIS A N 1
ATOM 741 C CA . HIS A 1 91 ? 2.720 -8.111 6.845 1.00 96.44 91 HIS A CA 1
ATOM 742 C C . HIS A 1 91 ? 2.984 -7.381 5.539 1.00 96.44 91 HIS A C 1
ATOM 744 O O . HIS A 1 91 ? 3.520 -6.270 5.541 1.00 96.44 91 HIS A O 1
ATOM 750 N N . SER A 1 92 ? 2.648 -7.999 4.414 1.00 97.31 92 SER A N 1
ATOM 751 C CA . SER A 1 92 ? 2.894 -7.391 3.115 1.00 97.31 92 SER A CA 1
ATOM 752 C C . SER A 1 92 ? 1.764 -7.650 2.139 1.00 97.31 92 SER A C 1
ATOM 754 O O . SER A 1 92 ? 1.024 -8.624 2.253 1.00 97.31 92 SER A O 1
ATOM 756 N N . ALA A 1 93 ? 1.659 -6.777 1.147 1.00 96.19 93 ALA A N 1
ATOM 757 C CA . ALA A 1 93 ? 0.875 -6.989 -0.052 1.00 96.19 93 ALA A CA 1
ATOM 758 C C . ALA A 1 93 ? 1.693 -6.518 -1.249 1.00 96.19 93 ALA A C 1
ATOM 760 O O . ALA A 1 93 ? 2.427 -5.531 -1.162 1.00 96.19 93 ALA A O 1
ATOM 761 N N . VAL A 1 94 ? 1.576 -7.229 -2.365 1.00 94.88 94 VAL A N 1
ATOM 762 C CA . VAL A 1 94 ? 2.403 -7.030 -3.553 1.00 94.88 94 VAL A CA 1
ATOM 763 C C . VAL A 1 94 ? 1.553 -6.775 -4.788 1.00 94.88 94 VAL A C 1
ATOM 765 O O . VAL A 1 94 ? 0.531 -7.424 -5.014 1.00 94.88 94 VAL A O 1
ATOM 768 N N . PHE A 1 95 ? 2.012 -5.855 -5.621 1.00 92.12 95 PHE A N 1
ATOM 769 C CA . PHE A 1 95 ? 1.522 -5.631 -6.969 1.00 92.12 95 PHE A CA 1
ATOM 770 C C . PHE A 1 95 ? 2.698 -5.815 -7.924 1.00 92.12 95 PHE A C 1
ATOM 772 O O . PHE A 1 95 ? 3.747 -5.198 -7.752 1.00 92.12 95 PHE A O 1
ATOM 779 N N . ILE A 1 96 ? 2.547 -6.692 -8.912 1.00 90.50 96 ILE A N 1
ATOM 780 C CA . ILE A 1 96 ? 3.608 -7.005 -9.870 1.00 90.50 96 ILE A CA 1
ATOM 781 C C . ILE A 1 96 ? 3.162 -6.502 -11.234 1.00 90.50 96 ILE A C 1
ATOM 783 O O . ILE A 1 96 ? 2.091 -6.877 -11.712 1.00 90.50 96 ILE A O 1
ATOM 787 N N . THR A 1 97 ? 3.994 -5.679 -11.866 1.00 87.69 97 THR A N 1
ATOM 788 C CA . THR A 1 97 ? 3.860 -5.383 -13.295 1.00 87.69 97 THR A CA 1
ATOM 789 C C . THR A 1 97 ? 4.969 -6.093 -14.041 1.00 87.69 97 THR A C 1
ATOM 791 O O . THR A 1 97 ? 6.126 -6.039 -13.635 1.00 87.69 97 THR A O 1
ATOM 794 N N . SER A 1 98 ? 4.622 -6.783 -15.117 1.00 85.44 98 SER A N 1
ATOM 795 C CA . SER A 1 98 ? 5.579 -7.475 -15.969 1.00 85.44 98 SER A CA 1
ATOM 796 C C . SER A 1 98 ? 5.343 -7.104 -17.425 1.00 85.44 98 SER A C 1
ATOM 798 O O . SER A 1 98 ? 4.210 -6.920 -17.871 1.00 85.44 98 SER A O 1
ATOM 800 N N . ASN A 1 99 ? 6.438 -6.986 -18.164 1.00 84.25 99 ASN A N 1
ATOM 801 C CA . ASN A 1 99 ? 6.472 -7.032 -19.616 1.00 84.25 99 ASN A CA 1
ATOM 802 C C . ASN A 1 99 ? 7.455 -8.141 -20.040 1.00 84.25 99 ASN A C 1
ATOM 804 O O . ASN A 1 99 ? 7.963 -8.878 -19.197 1.00 84.25 99 ASN A O 1
ATOM 808 N N . ILE A 1 100 ? 7.691 -8.293 -21.344 1.00 83.69 100 ILE A N 1
ATOM 809 C CA . ILE A 1 100 ? 8.499 -9.400 -21.886 1.00 83.69 100 ILE A CA 1
ATOM 810 C C . ILE A 1 100 ? 9.941 -9.401 -21.339 1.00 83.69 100 ILE A C 1
ATOM 812 O O . ILE A 1 100 ? 10.514 -10.471 -21.167 1.00 83.69 100 ILE A O 1
ATOM 816 N N . ALA A 1 101 ? 10.518 -8.231 -21.048 1.00 86.50 101 ALA A N 1
ATOM 817 C CA . ALA A 1 101 ? 11.932 -8.090 -20.688 1.00 86.50 101 ALA A CA 1
ATOM 818 C C . ALA A 1 101 ? 12.170 -7.627 -19.244 1.00 86.50 101 ALA A C 1
ATOM 820 O O . ALA A 1 101 ? 13.260 -7.810 -18.716 1.00 86.50 101 ALA A O 1
ATOM 821 N N . CYS A 1 102 ? 11.175 -7.026 -18.598 1.00 86.88 102 CYS A N 1
ATOM 822 C CA . CYS A 1 102 ? 11.301 -6.384 -17.301 1.00 86.88 102 CYS A CA 1
ATOM 823 C C . CYS A 1 102 ? 10.086 -6.669 -16.423 1.00 86.88 102 CYS A C 1
ATOM 825 O O . CYS A 1 102 ? 8.952 -6.800 -16.887 1.00 86.88 102 CYS A O 1
ATOM 827 N N . HIS A 1 103 ? 10.316 -6.680 -15.120 1.00 89.62 103 HIS A N 1
ATOM 828 C CA . HIS A 1 103 ? 9.271 -6.698 -14.115 1.00 89.62 103 HIS A CA 1
ATOM 829 C C . HIS A 1 103 ? 9.552 -5.639 -13.055 1.00 89.62 103 HIS A C 1
ATOM 831 O O . HIS A 1 103 ? 10.701 -5.291 -12.775 1.00 89.62 103 HIS A O 1
ATOM 837 N N . SER A 1 104 ? 8.489 -5.144 -12.438 1.00 90.81 104 SER A N 1
ATOM 838 C CA . SER A 1 104 ? 8.576 -4.348 -11.229 1.00 90.81 104 SER A CA 1
ATOM 839 C C . SER A 1 104 ? 7.614 -4.861 -10.169 1.00 90.81 104 SER A C 1
ATOM 841 O O . SER A 1 104 ? 6.530 -5.370 -10.465 1.00 90.81 104 SER A O 1
ATOM 843 N N . VAL A 1 105 ? 8.055 -4.756 -8.923 1.00 92.75 105 VAL A N 1
ATOM 844 C CA . VAL A 1 105 ? 7.357 -5.215 -7.731 1.00 92.75 105 VAL A CA 1
ATOM 845 C C . VAL A 1 105 ? 7.162 -4.015 -6.823 1.00 92.75 105 VAL A C 1
ATOM 847 O O . VAL A 1 105 ? 8.127 -3.391 -6.373 1.00 92.75 105 VAL A O 1
ATOM 850 N N . TRP A 1 106 ? 5.900 -3.728 -6.551 1.00 93.50 106 TRP A N 1
ATOM 851 C CA . TRP A 1 106 ? 5.446 -2.711 -5.620 1.00 93.50 106 TRP A CA 1
ATOM 852 C C . TRP A 1 106 ? 4.940 -3.439 -4.384 1.00 93.50 106 TRP A C 1
ATOM 854 O O . TRP A 1 106 ? 4.012 -4.240 -4.486 1.00 93.50 106 TRP A O 1
ATOM 864 N N . SER A 1 107 ? 5.537 -3.186 -3.226 1.00 95.12 107 SER A N 1
ATOM 865 C CA . SER A 1 107 ? 5.154 -3.843 -1.978 1.00 95.12 107 SER A CA 1
ATOM 866 C C . SER A 1 107 ? 4.743 -2.812 -0.943 1.00 95.12 107 SER A C 1
ATOM 868 O O . SER A 1 107 ? 5.530 -1.929 -0.606 1.00 95.12 107 SER A O 1
ATOM 870 N N . VAL A 1 108 ? 3.538 -2.952 -0.402 1.00 96.12 108 VAL A N 1
ATOM 871 C CA . VAL A 1 108 ? 3.125 -2.243 0.813 1.00 96.12 108 VAL A CA 1
ATOM 872 C C . VAL A 1 108 ? 3.376 -3.172 1.981 1.00 96.12 108 VAL A C 1
ATOM 874 O O . VAL A 1 108 ? 2.999 -4.342 1.935 1.00 96.12 108 VAL A O 1
ATOM 877 N N . ILE A 1 109 ? 4.056 -2.669 3.001 1.00 97.12 109 ILE A N 1
ATOM 878 C CA . ILE A 1 109 ? 4.478 -3.466 4.142 1.00 97.12 109 ILE A CA 1
ATOM 879 C C . ILE A 1 109 ? 4.045 -2.771 5.422 1.00 97.12 109 ILE A C 1
ATOM 881 O O . ILE A 1 109 ? 4.331 -1.588 5.599 1.00 97.12 109 ILE A O 1
ATOM 885 N N . TRP A 1 110 ? 3.400 -3.497 6.329 1.00 97.69 110 TRP A N 1
ATOM 886 C CA . TRP A 1 110 ? 2.872 -2.930 7.566 1.00 97.69 110 TRP A CA 1
ATOM 887 C C . TRP A 1 110 ? 3.127 -3.809 8.791 1.00 97.69 110 TRP A C 1
ATOM 889 O O . TRP A 1 110 ? 3.566 -4.955 8.688 1.00 97.69 110 TRP A O 1
ATOM 899 N N . LYS A 1 111 ? 2.895 -3.230 9.969 1.00 97.62 111 LYS A N 1
ATOM 900 C CA . LYS A 1 111 ? 2.831 -3.925 11.259 1.00 97.62 111 LYS A CA 1
ATOM 901 C C . LYS A 1 111 ? 1.525 -3.582 11.952 1.00 97.62 111 LYS A C 1
ATOM 903 O O . LYS A 1 111 ? 1.004 -2.487 11.737 1.00 97.62 111 LYS A O 1
ATOM 908 N N . VAL A 1 112 ? 1.061 -4.484 12.805 1.00 96.81 112 VAL A N 1
ATOM 909 C CA . VAL A 1 112 ? -0.142 -4.301 13.619 1.00 96.81 112 VAL A CA 1
ATOM 910 C C . VAL A 1 112 ? 0.186 -4.353 15.110 1.00 96.81 112 VAL A C 1
ATOM 912 O O . VAL A 1 112 ? 1.212 -4.920 15.494 1.00 96.81 112 VAL A O 1
ATOM 915 N N . ASP A 1 113 ? -0.634 -3.705 15.934 1.00 96.69 113 ASP A N 1
ATOM 916 C CA . ASP A 1 113 ? -0.670 -3.933 17.383 1.00 96.69 113 ASP A CA 1
ATOM 917 C C . ASP A 1 113 ? -1.516 -5.169 17.738 1.00 96.69 113 ASP A C 1
ATOM 919 O O . ASP A 1 113 ? -2.090 -5.826 16.867 1.00 96.69 113 ASP A O 1
ATOM 923 N N . ASP A 1 114 ? -1.613 -5.474 19.033 1.00 96.81 114 ASP A N 1
ATOM 924 C CA . ASP A 1 114 ? -2.383 -6.614 19.547 1.00 96.81 114 ASP A CA 1
ATOM 925 C C . ASP A 1 114 ? -3.900 -6.489 19.301 1.00 96.81 114 ASP A C 1
ATOM 927 O O . ASP A 1 114 ? -4.630 -7.475 19.400 1.00 96.81 114 ASP A O 1
ATOM 931 N N . LEU A 1 115 ? -4.391 -5.289 18.968 1.00 97.38 115 LEU A N 1
ATOM 932 C CA . LEU A 1 115 ? -5.788 -5.028 18.611 1.00 97.38 115 LEU A CA 1
ATOM 933 C C . LEU A 1 115 ? -6.029 -5.136 17.097 1.00 97.38 115 LEU A C 1
ATOM 935 O O . LEU A 1 115 ? -7.159 -4.953 16.640 1.00 97.38 115 LEU A O 1
ATOM 939 N N . GLY A 1 116 ? -4.988 -5.433 16.315 1.00 96.38 116 GLY A N 1
ATOM 940 C CA . GLY A 1 116 ? -5.059 -5.530 14.862 1.00 96.38 116 GLY A CA 1
ATOM 941 C C . GLY A 1 116 ? -5.097 -4.174 14.154 1.00 96.38 116 GLY A C 1
ATOM 942 O O . GLY A 1 116 ? -5.531 -4.111 13.002 1.00 96.38 116 GLY A O 1
ATOM 943 N N . ASN A 1 117 ? -4.667 -3.086 14.801 1.00 97.94 117 ASN A N 1
ATOM 944 C CA . ASN A 1 117 ? -4.548 -1.774 14.163 1.00 97.94 117 ASN A CA 1
ATOM 945 C C . ASN A 1 117 ? -3.151 -1.570 13.591 1.00 97.94 117 ASN A C 1
ATOM 947 O O . ASN A 1 117 ? -2.145 -1.929 14.199 1.00 97.94 117 ASN A O 1
ATOM 951 N N . VAL A 1 118 ? -3.075 -0.938 12.425 1.00 97.19 118 VAL A N 1
ATOM 952 C CA . VAL A 1 118 ? -1.818 -0.660 11.730 1.00 97.19 118 VAL A CA 1
ATOM 953 C C . VAL A 1 118 ? -0.990 0.338 12.539 1.00 97.19 118 VAL A C 1
ATOM 955 O O . VAL A 1 118 ? -1.400 1.479 12.714 1.00 97.19 118 VAL A O 1
ATOM 958 N N . THR A 1 119 ? 0.203 -0.051 12.988 1.00 97.56 119 THR A N 1
ATOM 959 C CA . THR A 1 119 ? 1.125 0.809 13.763 1.00 97.56 119 THR A CA 1
ATOM 960 C C . THR A 1 119 ? 2.271 1.367 12.929 1.00 97.56 119 THR A C 1
ATOM 962 O O . THR A 1 119 ? 2.892 2.369 13.284 1.00 97.56 119 THR A O 1
ATOM 965 N N . LYS A 1 120 ? 2.575 0.722 11.803 1.00 97.44 120 LYS A N 1
ATOM 966 C CA . LYS A 1 120 ? 3.617 1.143 10.867 1.00 97.44 120 LYS A CA 1
ATOM 967 C C . LYS A 1 120 ? 3.227 0.724 9.464 1.00 97.44 120 LYS A C 1
ATOM 969 O O . LYS A 1 120 ? 2.759 -0.393 9.287 1.00 97.44 120 LYS A O 1
ATOM 974 N N . ILE A 1 121 ? 3.511 1.573 8.482 1.00 96.94 121 ILE A N 1
ATOM 975 C CA . ILE A 1 121 ? 3.346 1.270 7.061 1.00 96.94 121 ILE A CA 1
ATOM 976 C C . ILE A 1 121 ? 4.514 1.858 6.257 1.00 96.94 121 ILE A C 1
ATOM 978 O O . ILE A 1 121 ? 5.031 2.929 6.589 1.00 96.94 121 ILE A O 1
ATOM 982 N N . ASP A 1 122 ? 4.993 1.130 5.253 1.00 96.88 122 ASP A N 1
ATOM 983 C CA . ASP A 1 122 ? 6.062 1.569 4.353 1.00 96.88 122 ASP A CA 1
ATOM 984 C C . ASP A 1 122 ? 5.853 1.009 2.940 1.00 96.88 122 ASP A C 1
ATOM 986 O O . ASP A 1 122 ? 5.306 -0.082 2.761 1.00 96.88 122 ASP A O 1
ATOM 990 N N . GLY A 1 123 ? 6.320 1.755 1.940 1.00 94.81 123 GLY A N 1
ATOM 991 C CA . GLY A 1 123 ? 6.339 1.327 0.542 1.00 94.81 123 GLY A CA 1
ATOM 992 C C . GLY A 1 123 ? 7.724 0.838 0.128 1.00 94.81 123 GLY A C 1
ATOM 993 O O . GLY A 1 123 ? 8.737 1.454 0.464 1.00 94.81 123 GLY A O 1
ATOM 994 N N . GLN A 1 124 ? 7.788 -0.261 -0.622 1.00 95.06 124 GLN A N 1
ATOM 995 C CA . GLN A 1 124 ? 9.010 -0.749 -1.257 1.00 95.06 124 GLN A CA 1
ATOM 996 C C . GLN A 1 124 ? 8.813 -0.955 -2.754 1.00 95.06 124 GLN A C 1
ATOM 998 O O . GLN A 1 124 ? 7.833 -1.553 -3.186 1.00 95.06 124 GLN A O 1
ATOM 1003 N N . TYR A 1 125 ? 9.793 -0.512 -3.536 1.00 93.12 125 TYR A N 1
ATOM 1004 C CA . TYR A 1 125 ? 9.825 -0.710 -4.979 1.00 93.12 125 TYR A CA 1
ATOM 1005 C C . TYR A 1 125 ? 11.078 -1.477 -5.396 1.00 93.12 125 TYR A C 1
ATOM 1007 O O . TYR A 1 125 ? 12.188 -1.196 -4.925 1.00 93.12 125 TYR A O 1
ATOM 1015 N N . ARG A 1 126 ? 10.907 -2.443 -6.296 1.00 92.56 126 ARG A N 1
ATOM 1016 C CA . ARG A 1 126 ? 11.996 -3.162 -6.964 1.00 92.56 126 ARG A CA 1
ATOM 1017 C C . ARG A 1 126 ? 11.678 -3.293 -8.445 1.00 92.56 126 ARG A C 1
ATOM 1019 O O . ARG A 1 126 ? 10.525 -3.485 -8.808 1.00 92.56 126 ARG A O 1
ATOM 1026 N N . ALA A 1 127 ? 12.706 -3.247 -9.277 1.00 90.81 127 ALA A N 1
ATOM 1027 C CA . ALA A 1 127 ? 12.610 -3.543 -10.697 1.00 90.81 127 ALA A CA 1
ATOM 1028 C C . ALA A 1 127 ? 13.794 -4.412 -11.117 1.00 90.81 127 ALA A C 1
ATOM 1030 O O . ALA A 1 127 ? 14.879 -4.294 -10.542 1.00 90.81 127 ALA A O 1
ATOM 1031 N N . GLY A 1 128 ? 13.567 -5.272 -12.102 1.00 87.56 128 GLY A N 1
ATOM 1032 C CA . GLY A 1 128 ? 14.588 -6.108 -12.718 1.00 87.56 128 GLY A CA 1
ATOM 1033 C C . GLY A 1 128 ? 14.259 -6.350 -14.185 1.00 87.56 128 GLY A C 1
ATOM 1034 O O . GLY A 1 128 ? 13.089 -6.507 -14.537 1.00 87.56 128 GLY A O 1
ATOM 1035 N N . CYS A 1 129 ? 15.289 -6.381 -15.024 1.00 85.69 129 CYS A N 1
ATOM 1036 C CA . CYS A 1 129 ? 15.198 -6.762 -16.430 1.00 85.69 129 CYS A CA 1
ATOM 1037 C C . CYS A 1 129 ? 16.123 -7.957 -16.697 1.00 85.69 129 CYS A C 1
ATOM 1039 O O . CYS A 1 129 ? 17.066 -8.166 -15.928 1.00 85.69 129 CYS A O 1
ATOM 1041 N N . LEU A 1 130 ? 15.800 -8.747 -17.724 1.00 78.19 130 LEU A N 1
ATOM 1042 C CA . LEU A 1 130 ? 16.653 -9.820 -18.249 1.00 78.19 130 LEU A CA 1
ATOM 1043 C C . LEU A 1 130 ? 17.954 -9.269 -18.843 1.00 78.19 130 LEU A C 1
ATOM 1045 O O . LEU A 1 130 ? 17.909 -8.156 -19.416 1.00 78.19 130 LEU A O 1
#

Nearest PDB structures (foldseek):
  1vzz-assembly1_A  TM=6.003E-01  e=2.247E-02  Pseudomonas putida
  1w02-assembly1_A-2  TM=5.993E-01  e=2.863E-02  Pseudomonas putida
  1y8c-assembly1_A  TM=4.180E-01  e=5.574E-02  Clostridium acetobutylicum ATCC 824
  7jta-assembly1_A  TM=5.511E-01  e=4.644E-01  Clostridia bacterium
  1ul7-assembly1_A  TM=4.898E-01  e=1.989E-01  Mus musculus

Mean predicted aligned error: 9.95 Å

Sequence (130 aa):
MENKKKILSLSITINLVLLLTSLKLLFEINKIFKKKPKFIQNTYSHNISETKIEFKNSVKEEFSIGISENQLIKELAELGFKPGWSYNNQHSAVFITSNIACHSVWSVIWKVDDLGNVTKIDGQYRAGCL